Protein AF-A0A3A6EMI8-F1 (afdb_monomer)

Nearest PDB structures (foldseek):
  1jog-assembly1_B  TM=7.861E-01  e=6.997E-02  Haemophilus influenzae
  6gxn-assembly1_v  TM=4.622E-01  e=2.211E+00  Escherichia coli
  4bjm-assembly1_A  TM=3.584E-01  e=9.007E+00  Melampsora lini

Solvent-accessible surface area (backbone atoms only — not comparable to full-atom values): 5944 Å² total; per-residue (Å²): 128,64,68,72,58,54,55,53,52,51,52,51,57,50,50,54,49,52,53,44,50,45,39,38,71,74,67,62,54,72,83,70,88,58,96,43,73,69,51,48,53,53,51,34,40,74,66,68,59,43,91,63,69,63,62,59,53,48,55,52,50,54,57,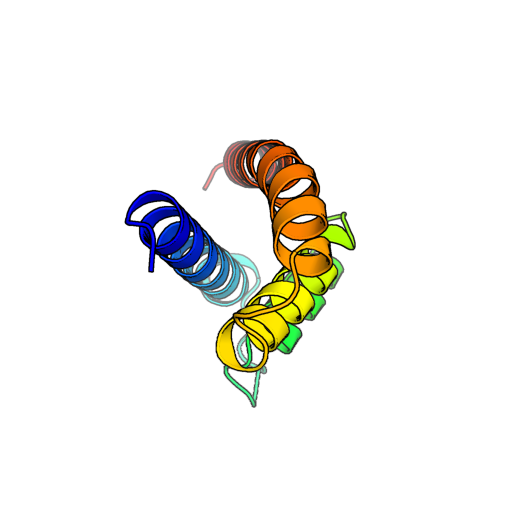41,54,75,73,57,78,80,46,73,63,57,58,53,55,48,50,61,50,56,56,53,46,54,56,52,50,53,54,38,51,47,48,45,56,73,67,72,112

Mean predicted aligned error: 7.56 Å

Radius of gyration: 14.25 Å; Cα contacts (8 Å, |Δi|>4): 52; chains: 1; bounding box: 35×22×40 Å

Foldseek 3Di:
DPVVVVVLVVVLVVVLVVLVCCCCVPVVPPPPPDSDSVVSVVVCCVVVLAPDCLNVVVVVLVVCCVPPVPDPVSVVVCVVSSVVVVVRVVSNVVSVVVVVD

pLDDT: mean 75.46, std 9.05, range [52.09, 86.5]

Secondary structure (DSSP, 8-state):
--HHHHHHHHHHHHHHHHHHHHHHHTS------S--HHHHHHHHHHTTS---THHHHHHHHHHHHHH-TT-HHHHHHHHHHHHHHHHHHHHHHHHHHHTT-

Structure (mmCIF, N/CA/C/O backbone):
data_AF-A0A3A6EMI8-F1
#
_entry.id   AF-A0A3A6EMI8-F1
#
loop_
_atom_site.group_PDB
_atom_site.id
_atom_site.type_symbol
_atom_site.label_atom_id
_atom_site.label_alt_id
_atom_site.label_comp_id
_atom_site.label_asym_id
_atom_site.label_entity_id
_atom_site.label_seq_id
_atom_site.pdbx_PDB_ins_code
_atom_site.Cartn_x
_atom_site.Cartn_y
_atom_site.Cartn_z
_atom_site.occupancy
_atom_site.B_iso_or_equiv
_atom_site.auth_seq_id
_atom_site.auth_comp_id
_atom_site.auth_asym_id
_atom_site.auth_atom_id
_atom_site.pdbx_PDB_model_num
ATOM 1 N N . MET A 1 1 ? 16.637 8.336 -15.043 1.00 54.44 1 MET A N 1
ATOM 2 C CA . MET A 1 1 ? 15.298 7.925 -14.574 1.00 54.44 1 MET A CA 1
ATOM 3 C C . MET A 1 1 ? 14.314 8.934 -15.139 1.00 54.44 1 MET A C 1
ATOM 5 O O . MET A 1 1 ? 14.446 10.103 -14.806 1.00 54.44 1 MET A O 1
ATOM 9 N N . ASP A 1 2 ? 13.426 8.527 -16.047 1.00 59.69 2 ASP A N 1
ATOM 10 C CA . ASP A 1 2 ? 12.372 9.419 -16.553 1.00 59.69 2 ASP A CA 1
ATOM 11 C C . ASP A 1 2 ? 11.546 9.923 -15.357 1.00 59.69 2 ASP A C 1
ATOM 13 O O . ASP A 1 2 ? 11.171 9.134 -14.478 1.00 59.69 2 ASP A O 1
ATOM 17 N N . GLU A 1 3 ? 11.299 11.225 -15.288 1.00 61.84 3 GLU A N 1
ATOM 18 C CA . GLU A 1 3 ? 10.695 11.901 -14.132 1.00 61.84 3 GLU A CA 1
ATOM 19 C C . GLU A 1 3 ? 9.309 11.316 -13.792 1.00 61.84 3 GLU A C 1
ATOM 21 O O . GLU A 1 3 ? 8.898 11.224 -12.630 1.00 61.84 3 GLU A O 1
ATOM 26 N N . LYS A 1 4 ? 8.636 10.784 -14.820 1.00 63.69 4 LYS A N 1
ATOM 27 C CA . LYS A 1 4 ? 7.369 10.056 -14.729 1.00 63.69 4 LYS A CA 1
ATOM 28 C C . LYS A 1 4 ? 7.452 8.776 -13.889 1.00 63.69 4 LYS A C 1
ATOM 30 O O . LYS A 1 4 ? 6.514 8.496 -13.142 1.00 63.69 4 LYS A O 1
ATOM 35 N N . TYR A 1 5 ? 8.528 7.991 -13.988 1.00 65.31 5 TYR A N 1
ATOM 36 C CA . TYR A 1 5 ? 8.667 6.753 -13.202 1.00 65.31 5 TYR A CA 1
ATOM 37 C C . TYR A 1 5 ? 9.020 7.055 -11.748 1.00 65.31 5 TYR A C 1
ATOM 39 O O . TYR A 1 5 ? 8.535 6.373 -10.846 1.00 65.31 5 TYR A O 1
ATOM 47 N N . LYS A 1 6 ? 9.787 8.127 -11.516 1.00 67.06 6 LYS A N 1
ATOM 48 C CA . LYS A 1 6 ? 10.148 8.582 -10.172 1.00 67.06 6 LYS A CA 1
ATOM 49 C C . LYS A 1 6 ? 8.916 9.001 -9.361 1.00 67.06 6 LYS A C 1
ATOM 51 O O . LYS A 1 6 ? 8.727 8.509 -8.254 1.00 67.06 6 LYS A O 1
ATOM 56 N N . LYS A 1 7 ? 8.019 9.812 -9.939 1.00 69.31 7 LYS A N 1
ATOM 57 C CA . LYS A 1 7 ? 6.761 10.208 -9.270 1.00 69.31 7 LYS A CA 1
ATOM 58 C C . LYS A 1 7 ? 5.886 9.013 -8.889 1.00 69.31 7 LYS A C 1
ATOM 60 O O . LYS A 1 7 ? 5.336 8.973 -7.796 1.00 69.31 7 LYS A O 1
ATOM 65 N N . ARG A 1 8 ? 5.761 8.024 -9.776 1.00 69.88 8 ARG A N 1
ATOM 66 C CA . ARG A 1 8 ? 4.921 6.837 -9.527 1.00 69.88 8 ARG A CA 1
ATOM 67 C C . ARG A 1 8 ? 5.508 5.933 -8.449 1.00 69.88 8 ARG A C 1
ATOM 69 O O . ARG A 1 8 ? 4.775 5.393 -7.627 1.00 69.88 8 ARG A O 1
ATOM 76 N N . TYR A 1 9 ? 6.831 5.822 -8.425 1.00 70.69 9 TYR A N 1
ATOM 77 C CA . TYR A 1 9 ? 7.549 5.160 -7.348 1.00 70.69 9 TYR A CA 1
ATOM 78 C C . TYR A 1 9 ? 7.292 5.837 -5.989 1.00 70.69 9 TYR A C 1
ATOM 80 O O . TYR A 1 9 ? 7.017 5.156 -5.002 1.00 70.69 9 TYR A O 1
ATOM 88 N N . GLU A 1 10 ? 7.331 7.171 -5.935 1.00 75.12 10 GLU A N 1
ATOM 89 C CA . GLU A 1 10 ? 7.030 7.931 -4.715 1.00 75.12 10 GLU A CA 1
ATOM 90 C C . GLU A 1 10 ? 5.580 7.731 -4.251 1.00 75.12 10 GLU A C 1
ATOM 92 O O . GLU A 1 10 ? 5.345 7.576 -3.053 1.00 75.12 10 GLU A O 1
ATOM 97 N N . SER A 1 11 ? 4.616 7.670 -5.177 1.00 79.31 11 SER A N 1
ATOM 98 C CA . SER A 1 11 ? 3.214 7.370 -4.850 1.00 79.31 11 SER A CA 1
ATOM 99 C C . SER A 1 11 ? 3.056 6.008 -4.173 1.00 79.31 11 SER A C 1
ATOM 101 O O . SER A 1 11 ? 2.395 5.916 -3.146 1.00 79.31 11 SER A O 1
ATOM 103 N N . PHE A 1 12 ? 3.725 4.967 -4.673 1.00 80.00 12 PHE A N 1
ATOM 104 C CA . PHE A 1 12 ? 3.679 3.637 -4.057 1.00 80.00 12 PHE A CA 1
ATOM 105 C C . PHE A 1 12 ? 4.244 3.616 -2.635 1.00 80.00 12 PHE A C 1
ATOM 107 O O . PHE A 1 12 ? 3.647 3.034 -1.731 1.00 80.00 12 PHE A O 1
ATOM 114 N N . GLN A 1 13 ? 5.378 4.288 -2.415 1.00 80.31 13 GLN A N 1
ATOM 115 C CA . GLN A 1 13 ? 5.965 4.408 -1.078 1.00 80.31 13 GLN A CA 1
ATOM 116 C C . GLN A 1 13 ? 5.020 5.129 -0.108 1.00 80.31 13 GLN A C 1
ATOM 118 O O . GLN A 1 13 ? 4.907 4.728 1.050 1.00 80.31 13 GLN A O 1
ATOM 123 N N . LYS A 1 14 ? 4.309 6.161 -0.579 1.00 84.06 14 LYS A N 1
ATOM 124 C CA . LYS A 1 14 ? 3.290 6.852 0.221 1.00 84.06 14 LYS A CA 1
ATOM 125 C C . LYS A 1 14 ? 2.130 5.928 0.579 1.00 84.06 14 LYS A C 1
ATOM 127 O O . LYS A 1 14 ? 1.750 5.893 1.742 1.00 84.06 14 LYS A O 1
ATOM 132 N N . SER A 1 15 ? 1.612 5.149 -0.365 1.00 83.25 15 SER A N 1
ATOM 133 C CA . SER A 1 15 ? 0.498 4.234 -0.091 1.00 83.25 15 SER A CA 1
ATOM 134 C C . SER A 1 15 ? 0.869 3.129 0.889 1.00 83.25 15 SER A C 1
ATOM 136 O O . SER A 1 15 ? 0.093 2.849 1.792 1.00 83.25 15 SER A O 1
ATOM 138 N N . LEU A 1 16 ? 2.084 2.578 0.803 1.00 83.94 16 LEU A N 1
ATOM 139 C CA . LEU A 1 16 ? 2.592 1.647 1.817 1.00 83.94 16 LEU A CA 1
ATOM 140 C C . LEU A 1 16 ? 2.652 2.281 3.212 1.00 83.94 16 LEU A C 1
ATOM 142 O O . LEU A 1 16 ? 2.351 1.620 4.203 1.00 83.94 16 LEU A O 1
ATOM 146 N N . LYS A 1 17 ? 3.034 3.561 3.303 1.00 85.69 17 LYS A N 1
ATOM 147 C CA . LYS A 1 17 ? 3.021 4.287 4.576 1.00 85.69 17 LYS A CA 1
ATOM 148 C C . LYS A 1 17 ? 1.595 4.433 5.113 1.00 85.69 17 LYS A C 1
ATOM 150 O O . LYS A 1 17 ? 1.375 4.121 6.274 1.00 85.69 17 LYS A O 1
ATOM 155 N N . VAL A 1 18 ? 0.642 4.830 4.269 1.00 86.06 18 VAL A N 1
ATOM 156 C CA . VAL A 1 18 ? -0.777 4.957 4.647 1.00 86.06 18 VAL A CA 1
ATOM 157 C C . VAL A 1 18 ? -1.344 3.618 5.120 1.00 86.06 18 VAL A C 1
ATOM 159 O O . VAL A 1 18 ? -1.932 3.552 6.192 1.00 86.06 18 VAL A O 1
ATOM 162 N N . MET A 1 19 ? -1.101 2.533 4.380 1.00 84.88 19 MET A N 1
ATOM 163 C CA . MET A 1 19 ? -1.505 1.180 4.779 1.00 84.88 19 MET A CA 1
ATOM 164 C C . MET A 1 19 ? -0.947 0.800 6.149 1.00 84.88 19 MET A C 1
ATOM 166 O O . MET A 1 19 ? -1.676 0.301 7.002 1.00 84.88 19 MET A O 1
ATOM 170 N N . LYS A 1 20 ? 0.344 1.065 6.380 1.00 84.94 20 LYS A N 1
ATOM 171 C CA . LYS A 1 20 ? 0.986 0.815 7.671 1.00 84.94 20 LYS A CA 1
ATOM 172 C C . LYS A 1 20 ? 0.347 1.645 8.786 1.00 84.94 20 LYS A C 1
ATOM 174 O O . LYS A 1 20 ? 0.086 1.108 9.858 1.00 84.94 20 LYS A O 1
ATOM 179 N N . ASP A 1 21 ? 0.097 2.925 8.536 1.00 85.00 21 ASP A N 1
ATOM 180 C CA . ASP A 1 21 ? -0.515 3.824 9.510 1.00 85.00 21 ASP A CA 1
ATOM 181 C C . ASP A 1 21 ? -1.936 3.353 9.869 1.00 85.00 21 ASP A C 1
ATOM 183 O O . ASP A 1 21 ? -2.261 3.314 11.051 1.00 85.00 21 ASP A O 1
ATOM 187 N N . ILE A 1 22 ? -2.738 2.887 8.903 1.00 84.50 22 ILE A N 1
ATOM 188 C CA . ILE A 1 22 ? -4.070 2.298 9.147 1.00 84.50 22 ILE A CA 1
ATOM 189 C C . ILE A 1 22 ? -3.9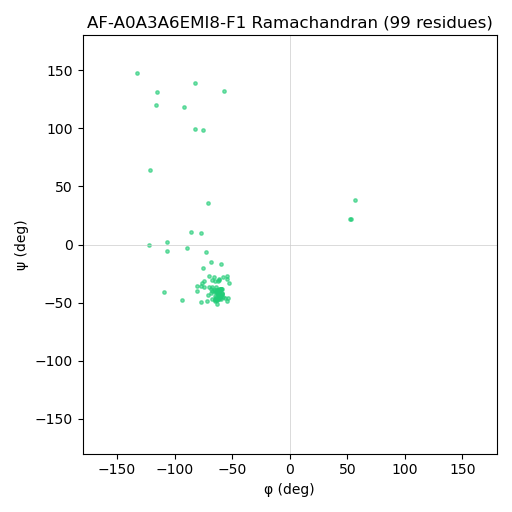63 1.002 9.959 1.00 84.50 22 ILE A C 1
ATOM 191 O O . ILE A 1 22 ? -4.676 0.832 10.944 1.00 84.50 22 ILE A O 1
ATOM 195 N N . LEU A 1 23 ? -3.056 0.090 9.600 1.00 83.81 23 LEU A N 1
ATOM 196 C CA . LEU A 1 23 ? -2.867 -1.163 10.343 1.00 83.81 23 LEU A CA 1
ATOM 197 C C . LEU A 1 23 ? -2.498 -0.919 11.815 1.00 83.81 23 LEU A C 1
ATOM 199 O O . LEU A 1 23 ? -2.977 -1.624 12.701 1.00 83.81 23 LEU A O 1
ATOM 203 N N . ILE A 1 24 ? -1.671 0.094 12.078 1.00 83.38 24 ILE A N 1
ATOM 204 C CA . ILE A 1 24 ? -1.247 0.448 13.435 1.00 83.38 24 ILE A CA 1
ATOM 205 C C . ILE A 1 24 ? -2.349 1.208 14.178 1.00 83.38 24 ILE A C 1
ATOM 207 O O . ILE A 1 24 ? -2.649 0.870 15.319 1.00 83.38 24 ILE A O 1
ATOM 211 N N . GLN A 1 25 ? -2.926 2.245 13.567 1.00 81.75 25 GLN A N 1
ATOM 212 C CA . GLN A 1 25 ? -3.851 3.157 14.246 1.00 81.75 25 GLN A CA 1
ATOM 213 C C . GLN A 1 25 ? -5.268 2.592 14.349 1.00 81.75 25 GLN A C 1
ATOM 215 O O . GLN A 1 25 ? -5.905 2.754 15.384 1.00 81.75 25 GLN A O 1
ATOM 220 N N . TYR A 1 26 ? -5.753 1.928 13.299 1.00 80.56 26 TYR A N 1
ATOM 221 C CA . TYR A 1 26 ? -7.124 1.422 13.226 1.00 80.56 26 TYR A CA 1
ATOM 222 C C . TYR A 1 26 ? -7.224 -0.029 13.703 1.00 80.56 26 TYR A C 1
ATOM 224 O O . TYR A 1 26 ? -8.055 -0.351 14.545 1.00 80.56 26 TYR A O 1
ATOM 232 N N . TYR A 1 27 ? -6.338 -0.903 13.217 1.00 80.38 27 TYR A N 1
ATOM 233 C CA . TYR A 1 27 ? -6.367 -2.328 13.569 1.00 80.38 27 TYR A CA 1
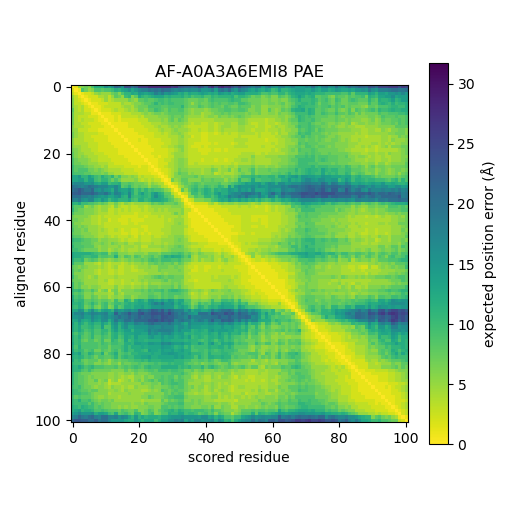ATOM 234 C C . TYR A 1 27 ? -5.539 -2.675 14.820 1.00 80.38 27 TYR A C 1
ATOM 236 O O . TYR A 1 27 ? -5.526 -3.831 15.241 1.00 80.38 27 TYR A O 1
ATOM 244 N N . ALA A 1 28 ? -4.848 -1.696 15.422 1.00 80.94 28 ALA A N 1
ATOM 245 C CA . ALA A 1 28 ? -3.961 -1.873 16.580 1.00 80.94 28 ALA A CA 1
ATOM 246 C C . ALA A 1 28 ? -2.883 -2.960 16.387 1.00 80.94 28 ALA A C 1
ATOM 248 O O . ALA A 1 28 ? -2.326 -3.490 17.356 1.00 80.94 28 ALA A O 1
ATOM 249 N N . ILE A 1 29 ? -2.550 -3.290 15.135 1.00 76.00 29 ILE A N 1
ATOM 250 C CA . ILE A 1 29 ? -1.560 -4.313 14.827 1.00 76.00 29 ILE A CA 1
ATOM 251 C C . ILE A 1 29 ? -0.183 -3.661 14.942 1.00 76.00 29 ILE A C 1
ATOM 253 O O . ILE A 1 29 ? 0.282 -2.938 14.067 1.00 76.00 29 ILE A O 1
ATOM 257 N N . THR A 1 30 ? 0.468 -3.886 16.079 1.00 69.62 30 THR A N 1
ATOM 258 C CA . THR A 1 30 ? 1.795 -3.331 16.399 1.00 69.62 30 THR A CA 1
ATOM 259 C C . THR A 1 30 ? 2.908 -4.382 16.335 1.00 69.62 30 THR A C 1
ATOM 261 O O . THR A 1 30 ? 4.084 -4.044 16.427 1.00 69.62 30 THR A O 1
ATOM 264 N N . GLY A 1 31 ? 2.553 -5.655 16.116 1.00 62.75 31 GLY A N 1
ATOM 265 C CA . GLY A 1 31 ? 3.462 -6.808 16.119 1.00 62.75 31 GLY A CA 1
ATOM 266 C C . GLY A 1 31 ? 4.338 -6.983 14.871 1.00 62.75 31 GLY A C 1
ATOM 267 O O . GLY A 1 31 ? 4.975 -8.024 14.722 1.00 62.75 31 GLY A O 1
ATOM 268 N N . PHE A 1 32 ? 4.381 -6.009 13.960 1.00 64.38 32 PHE A N 1
ATOM 269 C CA . PHE A 1 32 ? 5.229 -6.082 12.768 1.00 64.38 32 PHE A CA 1
ATOM 270 C C . PHE A 1 32 ? 6.697 -5.835 13.148 1.00 64.38 32 PHE A C 1
ATOM 272 O O . PHE A 1 32 ? 7.135 -4.695 13.302 1.00 64.38 32 PHE A O 1
ATOM 279 N N . VAL A 1 33 ? 7.470 -6.911 13.305 1.00 52.09 33 VAL A N 1
ATOM 280 C CA . VAL A 1 33 ? 8.890 -6.857 13.707 1.00 52.09 33 VAL A CA 1
ATOM 281 C C . VAL A 1 33 ? 9.779 -6.280 12.598 1.00 52.09 33 VAL A C 1
ATOM 283 O O . VAL A 1 33 ? 10.794 -5.643 12.882 1.00 52.09 33 VAL A O 1
ATOM 286 N N . THR A 1 34 ? 9.383 -6.418 11.331 1.00 56.91 34 THR A N 1
ATOM 287 C CA . THR A 1 34 ? 10.133 -5.889 10.191 1.00 56.91 34 THR A CA 1
ATOM 288 C C . THR A 1 34 ? 9.294 -4.832 9.482 1.00 56.91 34 THR A C 1
ATOM 290 O O . THR A 1 34 ? 8.217 -5.078 8.955 1.00 56.91 34 THR A O 1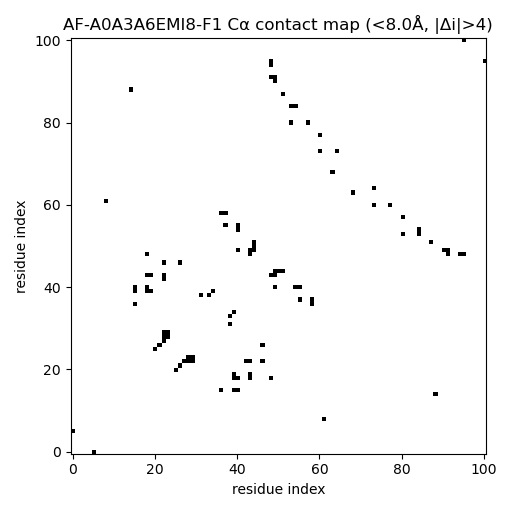
ATOM 293 N N . SER A 1 35 ? 9.804 -3.605 9.401 1.00 64.81 35 SER A N 1
ATOM 294 C CA . SER A 1 35 ? 9.184 -2.518 8.622 1.00 64.81 35 SER A CA 1
ATOM 295 C C . SER A 1 35 ? 9.308 -2.743 7.102 1.00 64.81 35 SER A C 1
ATOM 297 O O . SER A 1 35 ? 9.552 -1.803 6.348 1.00 64.81 35 SER A O 1
ATOM 299 N N . SER A 1 36 ? 9.218 -3.996 6.645 1.00 79.56 36 SER A N 1
ATOM 300 C CA . SER A 1 36 ? 9.399 -4.363 5.249 1.00 79.56 36 SER A CA 1
ATOM 301 C C . SER A 1 36 ? 8.100 -4.133 4.467 1.00 79.56 36 SER A C 1
ATOM 303 O O . SER A 1 36 ? 7.021 -4.489 4.948 1.00 79.56 36 SER A O 1
ATOM 305 N N . PRO A 1 37 ? 8.170 -3.604 3.232 1.00 81.75 37 PRO A N 1
ATOM 306 C CA . PRO A 1 37 ? 6.994 -3.423 2.380 1.00 81.75 37 PRO A CA 1
ATOM 307 C C . PRO A 1 37 ? 6.166 -4.699 2.196 1.00 81.75 37 PRO A C 1
ATOM 309 O O . PRO A 1 37 ? 4.948 -4.642 2.096 1.00 81.75 37 PRO A O 1
ATOM 312 N N . ARG A 1 38 ? 6.825 -5.863 2.174 1.00 84.06 38 ARG A N 1
ATOM 313 C CA . ARG A 1 38 ? 6.165 -7.157 1.979 1.00 84.06 38 ARG A CA 1
ATOM 314 C C . ARG A 1 38 ? 5.289 -7.551 3.165 1.00 84.06 38 ARG A C 1
ATOM 316 O O . ARG A 1 38 ? 4.237 -8.142 2.955 1.00 84.06 38 ARG A O 1
ATOM 323 N N . GLU A 1 39 ? 5.727 -7.259 4.388 1.00 84.31 39 GLU A N 1
ATOM 324 C CA . GLU A 1 39 ? 4.911 -7.521 5.576 1.00 84.31 39 GLU A CA 1
ATOM 325 C C . GLU A 1 39 ? 3.726 -6.572 5.650 1.00 84.31 39 GLU A C 1
ATOM 327 O O . GLU A 1 39 ? 2.618 -7.049 5.849 1.00 84.31 39 GLU A O 1
ATOM 332 N N . VAL A 1 40 ? 3.924 -5.277 5.373 1.00 85.06 40 VAL A N 1
ATOM 333 C CA . VAL A 1 40 ? 2.812 -4.312 5.316 1.00 85.06 40 VAL A CA 1
ATOM 334 C C . VAL A 1 40 ? 1.732 -4.796 4.350 1.00 85.06 40 VAL A C 1
ATOM 336 O O . VAL A 1 40 ? 0.576 -4.887 4.738 1.00 85.06 40 VAL A O 1
ATOM 339 N N . LEU A 1 41 ? 2.108 -5.207 3.133 1.00 86.50 41 LEU A N 1
ATOM 340 C CA . LEU A 1 41 ? 1.149 -5.728 2.154 1.00 86.50 41 LEU A CA 1
ATOM 341 C C . LEU A 1 41 ? 0.440 -7.000 2.627 1.00 86.50 41 LEU A C 1
ATOM 343 O O . LEU A 1 41 ? -0.768 -7.126 2.462 1.00 86.50 41 LEU A O 1
ATOM 347 N N . ARG A 1 42 ? 1.168 -7.945 3.231 1.00 84.81 42 ARG A N 1
ATOM 348 C CA . ARG A 1 42 ? 0.576 -9.195 3.731 1.00 84.81 42 ARG A CA 1
ATOM 349 C C . ARG A 1 42 ? -0.473 -8.930 4.807 1.00 84.81 42 ARG A C 1
ATOM 351 O O . ARG A 1 42 ? -1.493 -9.605 4.855 1.00 84.81 42 ARG A O 1
ATOM 358 N N . GLU A 1 43 ? -0.203 -7.971 5.674 1.00 85.00 43 GLU A N 1
ATOM 359 C CA . GLU A 1 43 ? -1.052 -7.648 6.815 1.00 85.00 43 GLU A CA 1
ATOM 360 C C . GLU A 1 43 ? -2.233 -6.781 6.383 1.00 85.00 43 GLU A C 1
ATOM 362 O O . GLU A 1 43 ? -3.351 -7.020 6.821 1.00 85.00 43 GLU A O 1
ATOM 367 N N . SER A 1 44 ? -2.034 -5.880 5.415 1.00 84.69 44 SER A N 1
ATOM 368 C CA . SER A 1 44 ? -3.129 -5.194 4.724 1.00 84.69 44 SER A CA 1
ATOM 369 C C . SER A 1 44 ? -4.059 -6.174 4.015 1.00 84.69 44 SER A C 1
ATOM 371 O O . SER A 1 44 ? -5.266 -5.978 4.050 1.00 84.69 44 SER A O 1
ATOM 373 N N . PHE A 1 45 ? -3.523 -7.237 3.414 1.00 85.50 45 PHE A N 1
ATOM 374 C CA . PHE A 1 45 ? -4.340 -8.282 2.799 1.00 85.50 45 PHE A CA 1
ATOM 375 C C . PHE A 1 45 ? -5.117 -9.092 3.845 1.00 85.50 45 PHE A C 1
ATOM 377 O O . PHE A 1 45 ? -6.294 -9.366 3.671 1.00 85.50 45 PHE A O 1
ATOM 384 N N . ARG A 1 46 ? -4.486 -9.434 4.977 1.00 83.50 46 ARG A N 1
ATOM 385 C CA . ARG A 1 46 ? -5.157 -10.120 6.099 1.00 83.50 46 ARG A CA 1
ATOM 386 C C . ARG A 1 46 ? -6.249 -9.284 6.760 1.00 83.50 46 ARG A C 1
ATOM 388 O O . ARG A 1 46 ? -7.195 -9.854 7.287 1.00 83.50 46 ARG A O 1
ATOM 395 N N . ALA A 1 47 ? -6.083 -7.967 6.773 1.00 82.81 47 ALA A N 1
ATOM 396 C CA . ALA A 1 47 ? -7.052 -7.020 7.309 1.00 82.81 47 ALA A CA 1
ATOM 397 C C . ALA A 1 47 ? -8.131 -6.622 6.283 1.00 82.81 47 ALA A C 1
ATOM 399 O O . ALA A 1 47 ? -8.833 -5.643 6.516 1.00 82.81 47 ALA A O 1
ATOM 400 N N . ASP A 1 48 ? -8.209 -7.308 5.133 1.00 83.25 48 ASP A N 1
ATOM 401 C CA . ASP A 1 48 ? -9.103 -6.994 4.008 1.00 83.25 48 ASP A CA 1
ATOM 402 C C . ASP A 1 48 ? -9.011 -5.528 3.520 1.00 83.25 48 ASP A C 1
ATOM 404 O O . ASP A 1 48 ? -9.907 -5.007 2.856 1.00 83.25 48 ASP A O 1
ATOM 408 N N . LEU A 1 49 ? -7.894 -4.845 3.807 1.00 82.06 49 LEU A N 1
ATOM 409 C CA . LEU A 1 49 ? -7.628 -3.473 3.362 1.00 82.06 49 LEU A CA 1
ATOM 410 C C . LEU A 1 49 ? -7.281 -3.437 1.867 1.00 82.06 49 LEU A C 1
ATOM 412 O O . LEU A 1 49 ? -7.565 -2.463 1.171 1.00 82.06 49 LEU A O 1
ATOM 416 N N . ILE A 1 50 ? -6.651 -4.508 1.383 1.00 84.38 50 ILE A N 1
ATOM 417 C CA . ILE A 1 50 ? -6.368 -4.757 -0.030 1.00 84.38 50 ILE A CA 1
ATOM 418 C C . ILE A 1 50 ? -6.758 -6.192 -0.377 1.00 84.38 50 ILE A C 1
ATOM 420 O O . ILE A 1 50 ? -6.605 -7.087 0.445 1.00 84.38 50 ILE A O 1
ATOM 424 N N . SER A 1 51 ? -7.202 -6.420 -1.609 1.00 79.44 51 SER A N 1
ATOM 425 C CA . SER A 1 51 ? -7.670 -7.734 -2.074 1.00 79.44 51 SER A CA 1
ATOM 426 C C . SER A 1 51 ? -6.912 -8.268 -3.290 1.00 79.44 51 SER A C 1
ATOM 428 O O . SER A 1 51 ? -7.210 -9.360 -3.764 1.00 79.44 51 SER A O 1
ATOM 430 N N . ASP A 1 52 ? -5.939 -7.512 -3.802 1.00 79.38 52 ASP A N 1
ATOM 431 C CA . ASP A 1 52 ? -5.289 -7.806 -5.077 1.00 79.38 52 ASP A CA 1
ATOM 432 C C . ASP A 1 52 ? -3.801 -8.153 -4.906 1.00 79.38 52 ASP A C 1
ATOM 434 O O . ASP A 1 52 ? -3.032 -7.416 -4.279 1.00 79.38 52 ASP A O 1
ATOM 438 N N . ASP A 1 53 ? -3.375 -9.254 -5.520 1.00 78.75 53 ASP A N 1
ATOM 439 C CA . ASP A 1 53 ? -1.980 -9.704 -5.541 1.00 78.75 53 ASP A CA 1
ATOM 440 C C . ASP A 1 53 ? -1.072 -8.779 -6.371 1.00 78.75 53 ASP A C 1
ATOM 442 O O . ASP A 1 53 ? 0.157 -8.801 -6.216 1.00 78.75 53 ASP A O 1
ATOM 446 N N . LEU A 1 54 ? -1.652 -7.904 -7.205 1.00 82.00 54 LEU A N 1
ATOM 447 C CA . LEU A 1 54 ? -0.925 -6.906 -7.995 1.00 82.00 54 LEU A CA 1
ATOM 448 C C . LEU A 1 54 ? -0.017 -6.008 -7.136 1.00 82.00 54 LEU A C 1
ATOM 450 O O . LEU A 1 54 ? 1.018 -5.540 -7.614 1.00 82.00 54 LEU A O 1
ATOM 454 N N . TRP A 1 55 ? -0.336 -5.798 -5.854 1.00 83.00 55 TRP A N 1
AT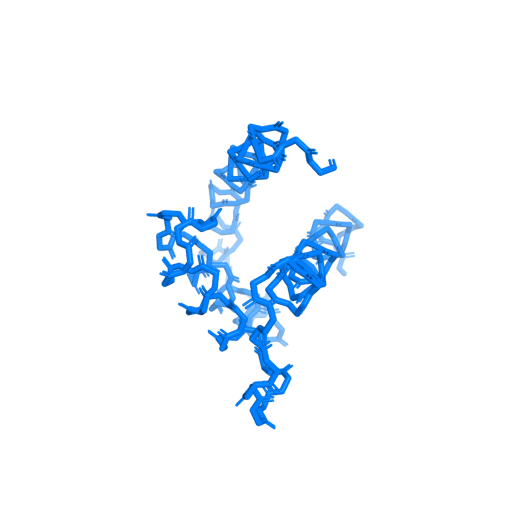OM 455 C CA . TRP A 1 55 ? 0.529 -5.055 -4.930 1.00 83.00 55 TRP A CA 1
ATOM 456 C C . TRP A 1 55 ? 1.884 -5.747 -4.683 1.00 83.00 55 TRP A C 1
ATOM 458 O O . TRP A 1 55 ? 2.921 -5.084 -4.568 1.00 83.00 55 TRP A O 1
ATOM 468 N N . LEU A 1 56 ? 1.911 -7.083 -4.622 1.00 83.25 56 LEU A N 1
ATOM 469 C CA . LEU A 1 56 ? 3.147 -7.865 -4.487 1.00 83.25 56 LEU A CA 1
ATOM 470 C C . LEU A 1 56 ? 3.934 -7.905 -5.799 1.00 83.25 56 LEU A C 1
ATOM 472 O O . LEU A 1 56 ? 5.170 -7.830 -5.787 1.00 83.25 56 LEU A O 1
ATOM 476 N N . GLU A 1 57 ? 3.228 -7.974 -6.928 1.00 81.31 57 GLU A N 1
ATOM 477 C CA . GLU A 1 57 ? 3.834 -7.850 -8.255 1.00 81.31 57 GLU A CA 1
ATOM 478 C C . GLU A 1 57 ? 4.516 -6.477 -8.404 1.00 81.31 57 GLU A C 1
ATOM 480 O O . GLU A 1 57 ? 5.661 -6.392 -8.856 1.00 81.31 57 GLU A O 1
ATOM 485 N N . MET A 1 58 ? 3.905 -5.418 -7.859 1.00 78.62 58 MET A N 1
ATOM 486 C CA . MET A 1 58 ? 4.493 -4.077 -7.773 1.00 78.62 58 MET A CA 1
ATOM 487 C C . MET A 1 58 ? 5.770 -3.992 -6.994 1.00 78.62 58 MET A C 1
ATOM 489 O O . MET A 1 58 ? 6.739 -3.381 -7.457 1.00 78.62 58 MET A O 1
ATOM 493 N N . LEU A 1 59 ? 5.797 -4.624 -5.831 1.00 82.62 59 LEU A N 1
ATOM 494 C CA . LEU A 1 59 ? 7.002 -4.664 -5.032 1.00 82.62 59 LEU A CA 1
ATOM 495 C C . LEU A 1 59 ? 8.133 -5.398 -5.772 1.00 82.62 59 LEU A C 1
ATOM 497 O O . LEU A 1 59 ? 9.279 -4.944 -5.758 1.00 82.62 59 LEU A O 1
ATOM 501 N N . THR A 1 60 ? 7.805 -6.494 -6.457 1.00 79.94 60 THR A N 1
ATOM 502 C CA . THR A 1 60 ? 8.759 -7.296 -7.237 1.00 79.94 60 THR A CA 1
ATOM 503 C C . THR A 1 60 ? 9.328 -6.506 -8.409 1.00 79.94 60 THR A C 1
ATOM 505 O O . THR A 1 60 ? 10.546 -6.410 -8.555 1.00 79.94 60 THR A O 1
ATOM 508 N N . ILE A 1 61 ? 8.464 -5.859 -9.187 1.00 75.81 61 ILE A N 1
ATOM 509 C CA . ILE A 1 61 ? 8.856 -5.034 -10.331 1.00 75.81 61 ILE A CA 1
ATOM 510 C C . ILE A 1 61 ? 9.683 -3.837 -9.885 1.00 75.81 61 ILE A C 1
ATOM 512 O O . ILE A 1 61 ? 10.687 -3.515 -10.512 1.00 75.81 61 ILE A O 1
ATOM 516 N N . ARG A 1 62 ? 9.319 -3.193 -8.770 1.00 75.69 62 ARG A N 1
ATOM 517 C CA . ARG A 1 62 ? 10.115 -2.112 -8.178 1.00 75.69 62 ARG A CA 1
ATOM 518 C C . ARG A 1 62 ? 11.527 -2.588 -7.843 1.00 75.69 62 ARG A C 1
ATOM 520 O O . ARG A 1 62 ? 12.480 -1.872 -8.134 1.00 75.69 62 ARG A O 1
ATOM 527 N N . ASN A 1 63 ? 11.666 -3.768 -7.240 1.00 74.69 63 ASN A N 1
ATOM 528 C CA . ASN A 1 63 ? 12.976 -4.326 -6.902 1.00 74.69 63 ASN A CA 1
ATOM 529 C C . ASN A 1 63 ? 13.774 -4.700 -8.159 1.00 74.69 63 ASN A C 1
ATOM 531 O O . ASN A 1 63 ? 14.979 -4.471 -8.216 1.00 74.69 63 ASN A O 1
ATOM 535 N N . GLN A 1 64 ? 13.110 -5.202 -9.198 1.00 70.88 64 GLN A N 1
ATOM 536 C CA . GLN A 1 64 ? 13.751 -5.475 -10.484 1.00 70.88 64 GLN A CA 1
ATOM 537 C C . GLN A 1 64 ? 14.179 -4.187 -11.196 1.00 70.88 64 GLN A C 1
ATOM 539 O O . GLN A 1 64 ? 15.291 -4.121 -11.698 1.00 70.88 64 GLN A O 1
ATOM 544 N N . LEU A 1 65 ? 13.371 -3.123 -11.166 1.00 66.88 65 LEU A N 1
ATOM 545 C CA . LEU A 1 65 ? 13.708 -1.820 -11.753 1.00 66.88 65 LEU A CA 1
ATOM 546 C C . LEU A 1 65 ? 14.945 -1.171 -11.122 1.00 66.88 65 LEU A C 1
ATOM 548 O O . LEU A 1 65 ? 15.648 -0.421 -11.797 1.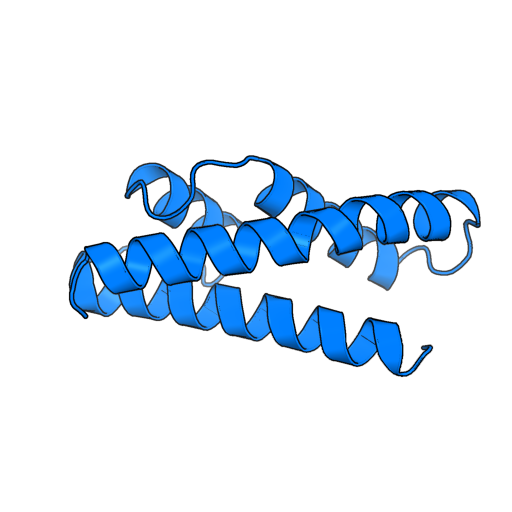00 66.88 65 LEU A O 1
ATOM 552 N N . THR A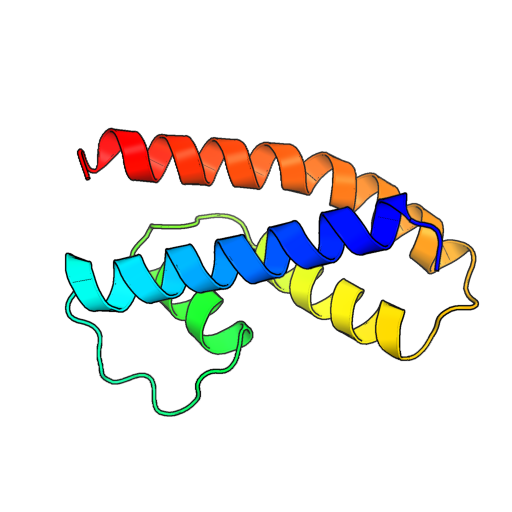 1 66 ? 15.208 -1.431 -9.838 1.00 63.19 66 THR A N 1
ATOM 553 C CA . THR A 1 66 ? 16.417 -0.934 -9.164 1.00 63.19 66 THR A CA 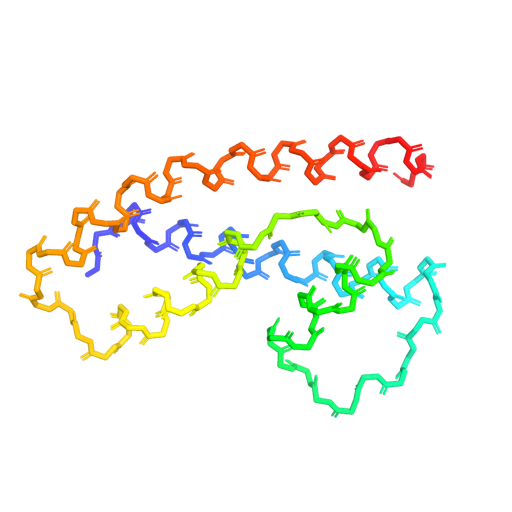1
ATOM 554 C C . THR A 1 66 ? 17.687 -1.692 -9.550 1.00 63.19 66 THR A C 1
ATOM 556 O O . THR A 1 66 ? 18.770 -1.143 -9.378 1.00 63.19 66 THR A O 1
ATOM 559 N N . HIS A 1 67 ? 17.568 -2.914 -10.082 1.00 63.91 67 HIS A N 1
ATOM 560 C CA . HIS A 1 67 ? 18.706 -3.773 -10.429 1.00 63.91 67 HIS A CA 1
ATOM 561 C C . HIS A 1 67 ? 18.920 -3.928 -11.948 1.00 63.91 67 HIS A C 1
ATOM 563 O O . HIS A 1 67 ? 20.055 -3.845 -12.401 1.00 63.91 67 HIS A O 1
ATOM 569 N N . ASP A 1 68 ? 17.853 -4.071 -12.739 1.00 56.78 68 ASP A N 1
ATOM 570 C CA . ASP A 1 68 ? 17.871 -4.411 -14.171 1.00 56.78 68 ASP A CA 1
ATOM 571 C C . ASP A 1 68 ? 17.194 -3.329 -15.031 1.00 56.78 68 ASP A C 1
ATOM 573 O O . ASP A 1 68 ? 16.179 -3.530 -15.703 1.00 56.78 68 ASP A O 1
ATOM 577 N N . TYR A 1 69 ? 17.795 -2.138 -15.035 1.00 54.50 69 TYR A N 1
ATOM 578 C CA . TYR A 1 69 ? 17.304 -0.952 -15.754 1.00 54.50 69 TYR A CA 1
ATOM 579 C C . TYR A 1 69 ? 17.172 -1.137 -17.286 1.00 54.50 69 TYR A C 1
ATOM 581 O O . TYR A 1 69 ? 16.507 -0.340 -17.952 1.00 54.50 69 TYR A O 1
ATOM 589 N N . ASN A 1 70 ? 17.798 -2.169 -17.868 1.00 57.62 70 ASN A N 1
ATOM 590 C CA . ASN A 1 70 ? 18.104 -2.217 -19.301 1.00 57.62 70 ASN A CA 1
ATOM 591 C C . ASN A 1 70 ? 17.256 -3.172 -20.155 1.00 57.62 70 ASN A C 1
ATOM 593 O O . ASN A 1 70 ? 17.490 -3.258 -21.359 1.00 57.62 70 ASN A O 1
ATOM 597 N N . SER A 1 71 ? 16.272 -3.876 -19.591 1.00 62.06 71 SER A N 1
ATOM 598 C CA . SER A 1 71 ? 15.432 -4.763 -20.401 1.00 62.06 71 SER A CA 1
ATOM 599 C C . SER A 1 71 ? 14.173 -4.043 -20.906 1.00 62.06 71 SER A C 1
ATOM 601 O O . SER A 1 71 ? 13.307 -3.593 -20.153 1.00 62.06 71 SER A O 1
ATOM 603 N N . GLU A 1 72 ? 14.053 -3.945 -22.230 1.00 66.44 72 GLU A N 1
ATOM 604 C CA . GLU A 1 72 ? 12.886 -3.395 -22.939 1.00 66.44 72 GLU A CA 1
ATOM 605 C C . GLU A 1 72 ? 11.574 -4.100 -22.523 1.00 66.44 72 GLU A C 1
ATOM 607 O O . GLU A 1 72 ? 10.499 -3.499 -22.475 1.00 66.44 72 GLU A O 1
ATOM 612 N N . ILE A 1 73 ? 11.690 -5.377 -22.144 1.00 66.62 73 ILE A N 1
ATOM 613 C CA . ILE A 1 73 ? 10.612 -6.228 -21.632 1.00 66.62 73 ILE A CA 1
ATOM 614 C C . ILE A 1 73 ? 10.093 -5.702 -20.288 1.00 66.62 73 ILE A C 1
ATOM 616 O O . ILE A 1 73 ? 8.885 -5.518 -20.139 1.00 66.62 73 ILE A O 1
ATOM 620 N N . ILE A 1 74 ? 10.984 -5.371 -19.342 1.00 63.78 74 ILE A N 1
ATOM 621 C CA . ILE A 1 74 ? 10.584 -4.827 -18.037 1.00 63.78 74 ILE A CA 1
ATOM 622 C C . ILE A 1 74 ? 9.870 -3.493 -18.217 1.00 63.78 74 ILE A C 1
ATOM 624 O O . ILE A 1 74 ? 8.844 -3.280 -17.583 1.00 63.78 74 ILE A O 1
ATOM 628 N N . LYS A 1 75 ? 10.317 -2.616 -19.125 1.00 67.06 75 LYS A N 1
ATOM 629 C CA . LYS A 1 75 ? 9.622 -1.340 -19.388 1.00 67.06 75 LYS A CA 1
ATOM 630 C C . LYS A 1 75 ? 8.176 -1.545 -19.854 1.00 67.06 75 LYS A C 1
ATOM 632 O O . LYS A 1 75 ? 7.295 -0.770 -19.472 1.00 67.06 75 LYS A O 1
ATOM 637 N N . ARG A 1 76 ? 7.921 -2.572 -20.671 1.00 71.12 76 ARG A N 1
ATOM 638 C CA . ARG A 1 76 ? 6.581 -2.879 -21.194 1.00 71.12 76 ARG A CA 1
ATOM 639 C C . ARG A 1 76 ? 5.669 -3.436 -20.106 1.00 71.12 76 ARG A C 1
ATOM 641 O O . ARG A 1 76 ? 4.573 -2.906 -19.926 1.00 71.12 76 ARG A O 1
ATOM 648 N N . SER A 1 77 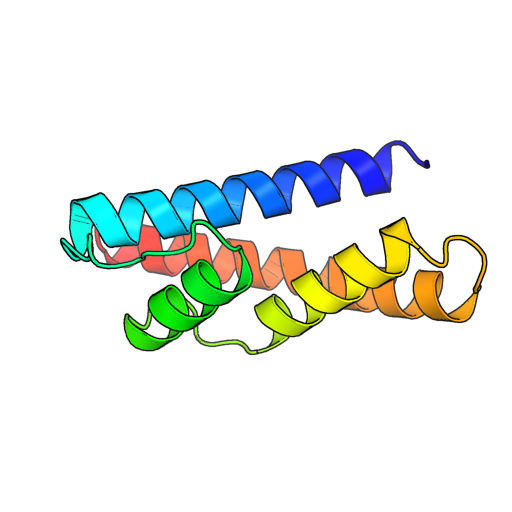? 6.152 -4.420 -19.347 1.00 66.38 77 SER A N 1
ATOM 649 C CA . SER A 1 77 ? 5.420 -4.985 -18.210 1.00 66.38 77 SER A CA 1
ATOM 650 C C . SER A 1 77 ? 5.164 -3.921 -17.147 1.00 66.38 77 SER A C 1
ATOM 652 O O . SER A 1 77 ? 4.033 -3.754 -16.706 1.00 66.38 77 SER A O 1
ATOM 654 N N . CYS A 1 78 ? 6.169 -3.095 -16.836 1.00 67.50 78 CYS A N 1
ATOM 655 C CA . CYS A 1 78 ? 6.022 -1.957 -15.935 1.00 67.50 78 CYS A CA 1
ATOM 656 C C . CYS A 1 78 ? 4.886 -1.049 -16.367 1.00 67.50 78 CYS A C 1
ATOM 658 O O . CYS A 1 78 ? 4.103 -0.660 -15.521 1.00 67.50 78 CYS A O 1
ATOM 660 N N . ARG A 1 79 ? 4.770 -0.702 -17.654 1.00 69.75 79 ARG A N 1
ATOM 661 C CA . ARG A 1 79 ? 3.721 0.213 -18.118 1.00 69.75 79 ARG A CA 1
ATOM 662 C C . ARG A 1 79 ? 2.320 -0.355 -17.902 1.00 69.75 79 ARG A C 1
ATOM 664 O O . ARG A 1 79 ? 1.497 0.336 -17.315 1.00 69.75 79 ARG A O 1
ATOM 671 N N . GLN A 1 80 ? 2.079 -1.588 -18.345 1.00 72.12 80 GLN A N 1
ATOM 672 C CA . GLN A 1 80 ? 0.771 -2.242 -18.205 1.00 72.12 80 GLN A CA 1
ATOM 673 C C . GLN A 1 80 ? 0.353 -2.337 -16.746 1.00 72.12 80 GLN A C 1
ATOM 675 O O . GLN A 1 80 ? -0.786 -2.092 -16.367 1.00 72.12 80 GLN A O 1
ATOM 680 N N . ILE A 1 81 ? 1.317 -2.688 -15.918 1.00 68.69 81 ILE A N 1
ATOM 681 C CA . ILE A 1 81 ? 1.077 -2.932 -14.522 1.00 68.69 81 ILE A CA 1
ATOM 682 C C . ILE A 1 81 ? 0.921 -1.589 -13.770 1.00 68.69 81 ILE A C 1
ATOM 684 O O . ILE A 1 81 ? 0.050 -1.436 -12.924 1.00 68.69 81 ILE A O 1
ATOM 688 N N . VAL A 1 82 ? 1.675 -0.564 -14.170 1.00 68.56 82 VAL A N 1
ATOM 689 C CA . VAL A 1 82 ? 1.542 0.817 -13.691 1.00 68.56 82 VAL A CA 1
ATOM 690 C C . VAL A 1 82 ? 0.193 1.453 -14.019 1.00 68.56 82 VAL A C 1
ATOM 692 O O . VAL A 1 82 ? -0.266 2.307 -13.261 1.00 68.56 82 VAL A O 1
ATOM 695 N N . GLU A 1 83 ? -0.425 1.080 -15.135 1.00 74.44 83 GLU A N 1
ATOM 696 C CA . GLU A 1 83 ? -1.796 1.487 -15.449 1.00 74.44 83 GLU A CA 1
ATOM 697 C C . GLU A 1 83 ? -2.783 0.838 -14.475 1.00 74.44 83 GLU A C 1
ATOM 699 O O . GLU A 1 83 ? -3.550 1.559 -13.845 1.00 74.44 83 GLU A O 1
ATOM 704 N N . LYS A 1 84 ? -2.657 -0.472 -14.229 1.00 76.56 84 LYS A N 1
ATOM 705 C CA . LYS A 1 84 ? -3.485 -1.193 -13.247 1.00 76.56 84 LYS A CA 1
ATOM 706 C C . LYS A 1 84 ? -3.317 -0.687 -11.811 1.00 76.56 84 LYS A C 1
ATOM 708 O O . LYS A 1 84 ? -4.250 -0.744 -11.021 1.00 76.56 84 LYS A O 1
ATOM 713 N N . TYR A 1 85 ? -2.147 -0.163 -11.448 1.00 74.94 85 TYR A N 1
ATOM 714 C CA . TYR A 1 85 ? -1.931 0.373 -10.099 1.00 74.94 85 TYR A CA 1
ATOM 715 C C . TYR A 1 85 ? -2.767 1.602 -9.784 1.00 74.94 85 TYR A C 1
ATOM 717 O O . TYR A 1 85 ? -3.065 1.839 -8.617 1.00 74.94 85 TYR A O 1
ATOM 725 N N . ILE A 1 86 ? -3.132 2.394 -10.794 1.00 76.31 86 ILE A N 1
ATOM 726 C CA . ILE A 1 86 ? -4.029 3.531 -10.579 1.00 76.31 86 ILE A CA 1
ATOM 727 C C . ILE A 1 86 ? -5.371 3.019 -10.053 1.00 76.31 86 ILE A C 1
ATOM 729 O O . ILE A 1 86 ? -5.865 3.548 -9.060 1.00 76.31 86 ILE A O 1
ATOM 733 N N . ASP A 1 87 ? -5.888 1.940 -10.639 1.00 81.06 87 ASP A N 1
ATOM 734 C CA . ASP A 1 87 ? -7.132 1.308 -10.198 1.00 81.06 87 ASP A CA 1
ATOM 735 C C . ASP A 1 87 ? -7.012 0.776 -8.762 1.00 81.06 87 ASP A C 1
ATOM 737 O O . ASP A 1 87 ? -7.917 0.972 -7.954 1.00 81.06 87 ASP A O 1
ATOM 741 N N . LEU A 1 88 ? -5.862 0.197 -8.392 1.00 81.00 88 LEU A N 1
ATOM 742 C CA . LEU A 1 88 ? -5.612 -0.251 -7.015 1.00 81.00 88 LEU A CA 1
ATOM 743 C C . LEU A 1 88 ? -5.642 0.894 -5.999 1.00 81.00 88 LEU A C 1
ATOM 745 O O . LEU A 1 88 ? -6.146 0.709 -4.892 1.00 81.00 88 LEU A O 1
ATOM 749 N N . PHE A 1 89 ? -5.104 2.067 -6.348 1.00 80.00 89 PHE A N 1
ATOM 750 C CA . PHE A 1 89 ? -5.164 3.231 -5.463 1.00 80.00 89 PHE A CA 1
ATOM 751 C C . PHE A 1 89 ? -6.600 3.720 -5.279 1.00 80.00 89 PHE A C 1
ATOM 753 O O . PHE A 1 89 ? -6.966 4.055 -4.158 1.00 80.00 89 PHE A O 1
ATOM 760 N N . TYR A 1 90 ? -7.418 3.709 -6.335 1.00 82.62 90 TYR A N 1
ATOM 761 C CA . TYR A 1 90 ? -8.844 4.027 -6.223 1.00 82.62 90 TYR A CA 1
ATOM 762 C C . TYR A 1 90 ? -9.600 3.009 -5.367 1.00 82.62 90 TYR A C 1
ATOM 764 O O . TYR A 1 90 ? -10.430 3.401 -4.550 1.00 82.62 90 TYR A O 1
ATOM 772 N N . CYS A 1 91 ? -9.300 1.716 -5.509 1.00 83.38 91 CYS A N 1
ATOM 773 C CA . CYS A 1 91 ? -9.877 0.684 -4.649 1.00 83.38 91 CYS A CA 1
ATOM 774 C C . CYS A 1 91 ? -9.503 0.904 -3.180 1.00 83.38 91 CYS A C 1
ATOM 776 O O . CYS A 1 91 ? -10.376 0.847 -2.323 1.00 83.38 91 CYS A O 1
ATOM 778 N N . LEU A 1 92 ? -8.234 1.209 -2.893 1.00 81.38 92 LEU A N 1
ATOM 779 C CA . LEU A 1 92 ? -7.781 1.511 -1.536 1.00 81.38 92 LEU A CA 1
ATOM 780 C C . LEU A 1 92 ? -8.483 2.750 -0.963 1.00 81.38 92 LEU A C 1
ATOM 782 O O . LEU A 1 92 ? -8.949 2.712 0.170 1.00 81.38 92 LEU A O 1
ATOM 786 N N . ASP A 1 93 ? -8.569 3.831 -1.738 1.00 83.81 93 ASP A N 1
ATOM 787 C CA . ASP A 1 93 ? -9.227 5.081 -1.333 1.00 83.81 93 ASP A CA 1
ATOM 788 C C . ASP A 1 93 ? -10.713 4.866 -1.022 1.00 83.81 93 ASP A C 1
ATOM 790 O O . ASP A 1 93 ? -11.239 5.373 -0.030 1.00 83.81 93 ASP A O 1
ATOM 794 N N . LYS A 1 94 ? -11.374 4.023 -1.822 1.00 84.56 94 LYS A N 1
ATOM 795 C CA . LYS A 1 94 ? -12.745 3.595 -1.568 1.00 84.56 94 LYS A CA 1
ATOM 796 C C . LYS A 1 94 ? -12.859 2.800 -0.269 1.00 84.56 94 LYS A C 1
ATOM 798 O O . LYS A 1 94 ? -13.707 3.134 0.545 1.00 84.56 94 LYS A O 1
ATOM 803 N N . THR A 1 95 ? -11.993 1.811 -0.038 1.00 82.56 95 THR A N 1
ATOM 804 C CA . THR A 1 95 ? -11.993 1.040 1.216 1.00 82.56 95 THR A CA 1
ATOM 805 C C . THR A 1 95 ? -11.776 1.947 2.428 1.00 82.56 95 THR A C 1
ATOM 807 O O . THR A 1 95 ? -12.455 1.794 3.436 1.00 82.56 95 THR A O 1
ATOM 810 N N . ILE A 1 96 ? -10.868 2.923 2.337 1.00 81.38 96 ILE A N 1
ATOM 811 C CA . ILE A 1 96 ? -10.624 3.897 3.413 1.00 81.38 96 ILE A CA 1
ATOM 812 C C . ILE A 1 96 ? -11.859 4.776 3.646 1.00 81.38 96 ILE A C 1
ATOM 814 O O . ILE A 1 96 ? -12.257 4.972 4.792 1.00 81.38 96 ILE A O 1
ATOM 818 N N . SER A 1 97 ? -12.489 5.256 2.572 1.00 82.44 97 SER A N 1
ATOM 819 C CA . SER A 1 97 ? -13.723 6.047 2.648 1.00 82.44 97 SER A CA 1
ATOM 820 C C . SER A 1 97 ? -14.872 5.249 3.276 1.00 82.44 97 SER A C 1
ATOM 822 O O . SER A 1 97 ? -15.602 5.774 4.112 1.00 82.44 97 SER A O 1
ATOM 824 N N . ASP A 1 98 ? -14.999 3.968 2.922 1.00 81.44 98 ASP A N 1
ATOM 825 C CA . ASP A 1 98 ? -16.005 3.053 3.474 1.00 81.44 98 ASP A CA 1
ATOM 826 C C . ASP A 1 98 ? -15.743 2.745 4.963 1.00 81.44 98 ASP A C 1
ATOM 828 O O . ASP A 1 98 ? -16.685 2.552 5.733 1.00 81.44 98 ASP A O 1
ATOM 832 N N . LEU A 1 99 ? -14.476 2.757 5.398 1.00 74.25 99 LEU A N 1
ATOM 833 C CA . LEU A 1 99 ? -14.086 2.636 6.809 1.00 74.25 99 LEU A CA 1
ATOM 834 C C . LEU A 1 99 ? -14.387 3.906 7.634 1.00 74.25 99 LEU A C 1
ATOM 836 O O . LEU A 1 99 ? -14.276 3.863 8.861 1.00 74.25 99 LEU A O 1
ATOM 840 N N . ASN A 1 100 ? -14.822 4.997 6.985 1.00 66.81 100 ASN A N 1
ATOM 841 C CA . ASN A 1 100 ? -15.237 6.263 7.597 1.00 66.81 100 ASN A CA 1
ATOM 842 C C . ASN A 1 100 ? -14.143 6.899 8.487 1.00 66.81 100 ASN A C 1
ATOM 844 O O . ASN A 1 100 ? -14.439 7.419 9.568 1.00 66.81 100 ASN A O 1
ATOM 848 N N . ILE A 1 101 ? -12.881 6.793 8.045 1.00 61.03 101 ILE A N 1
ATOM 849 C CA . ILE A 1 101 ? -11.669 7.309 8.713 1.00 61.03 101 ILE A CA 1
ATOM 850 C C . ILE A 1 101 ? -11.279 8.674 8.137 1.00 61.03 101 ILE A C 1
ATOM 852 O O . ILE A 1 101 ? -11.372 8.839 6.901 1.00 61.03 101 ILE A O 1
#

Sequence (101 aa):
MDEKYKKRYESFQKSLKVMKDILIQYYAITGFVTSSPREVLRESFRADLISDDLWLEMLTIRNQLTHDYNSEIIKRSCRQIVEKYIDLFYCLDKTISDLNI